Protein AF-A0A0D7KJG2-F1 (afdb_monomer_lite)

Secondary structure (DSSP, 8-state):
------------------------GGGTSSS--SPPPHHHHHHHHHTT-----HHHHHHHHHHHHHHHHHHHHHHHHHHHHHHHHHIIIIITTPPP-TTTHHHHHHHHHHHHHHHHHHHHHHHHHHHHHHHHHHH-S---SGGGS--GGGT-HHHHHHHHTSTHHHH-

Foldseek 3Di:
DDDDDDDDDDDDDDPDPDPPDPPPCVVVPPPDPDDPDPVRQVVCLLLVNFDDDPVVLVVQLVVLLVVLCVVCVVVLVVLVVVLVCCCVPPNVPDDDDPVCPVVVVVVSVVSVCVSCVSSVVSNVVSSVVRCCVRSNDHDHCNVVPDDPVVVPVVVVVCVCPPCVVVVD

pLDDT: mean 80.28, std 15.8, range [38.97, 97.5]

Sequence (168 aa):
MKQLHDVHRDESNRHTYVLRYPLDLQLFSQEKTEKATPKKRQETRKKGQVAKSMDLSGAFILLAGFSCLFMLGGFMKDRIVELFQDVLQNRLTMDVTANNVLDYFSSIFLKLMVILAPLFISAIVIALVVNYMQVGFLFTGEPLKMKLEKIDPVKGFKNIFSMRSVVE

Structure (mmCIF, N/CA/C/O backbone):
data_AF-A0A0D7KJG2-F1
#
_entry.id   AF-A0A0D7KJG2-F1
#
loop_
_atom_site.group_PDB
_atom_site.id
_atom_site.type_symbol
_atom_site.label_atom_id
_atom_site.label_alt_id
_atom_site.label_comp_id
_atom_site.label_asym_id
_atom_site.label_entity_id
_atom_site.label_seq_id
_atom_site.pdbx_PDB_ins_code
_atom_site.Cartn_x
_atom_site.Cartn_y
_atom_site.Cartn_z
_atom_site.occupancy
_atom_site.B_iso_or_equiv
_atom_site.auth_seq_id
_atom_site.auth_comp_id
_atom_site.auth_asym_id
_atom_site.auth_atom_id
_atom_site.pdbx_PDB_model_num
ATOM 1 N N . MET A 1 1 ? 24.133 -38.441 95.932 1.00 40.06 1 MET A N 1
ATOM 2 C CA . MET A 1 1 ? 25.455 -37.871 96.272 1.00 40.06 1 MET A CA 1
ATOM 3 C C . MET A 1 1 ? 25.959 -37.143 95.025 1.00 40.06 1 MET A C 1
ATOM 5 O O . MET A 1 1 ? 26.096 -37.826 94.021 1.00 40.06 1 MET A O 1
ATOM 9 N N . LYS A 1 2 ? 26.170 -35.810 95.111 1.00 38.97 2 LYS A N 1
ATOM 10 C CA . LYS A 1 2 ? 26.647 -34.843 94.074 1.00 38.97 2 LYS A CA 1
ATOM 11 C C . LYS A 1 2 ? 25.652 -34.548 92.919 1.00 38.97 2 LYS A C 1
ATOM 13 O O . LYS A 1 2 ? 25.303 -35.480 92.217 1.00 38.97 2 LYS A O 1
ATOM 18 N N . GLN A 1 3 ? 25.064 -33.357 92.662 1.00 43.00 3 GLN A N 1
ATOM 19 C CA . GLN A 1 3 ? 25.450 -31.924 92.817 1.00 43.00 3 GLN A CA 1
ATOM 20 C C . GLN A 1 3 ? 26.858 -31.648 92.240 1.00 43.00 3 GLN A C 1
ATOM 22 O O . GLN A 1 3 ? 27.787 -32.311 92.679 1.00 43.00 3 GLN A O 1
ATOM 27 N N . LEU A 1 4 ? 27.161 -30.751 91.288 1.00 48.81 4 LEU A N 1
ATOM 28 C CA . LEU A 1 4 ? 26.644 -29.436 90.854 1.00 48.81 4 LEU A CA 1
ATOM 29 C C . LEU A 1 4 ? 27.454 -28.988 89.602 1.00 48.81 4 LEU A C 1
ATOM 31 O O . LEU A 1 4 ? 28.650 -29.276 89.567 1.00 48.81 4 LEU A O 1
ATOM 35 N N . HIS A 1 5 ? 26.836 -28.258 88.662 1.00 44.22 5 HIS A N 1
ATOM 36 C CA . HIS A 1 5 ? 27.336 -27.061 87.924 1.00 44.22 5 HIS A CA 1
ATOM 37 C C . HIS A 1 5 ? 26.389 -26.815 86.731 1.00 44.22 5 HIS A C 1
ATOM 39 O O . HIS A 1 5 ? 26.286 -27.658 85.848 1.00 44.22 5 HIS A O 1
ATOM 45 N N . ASP A 1 6 ? 25.473 -25.851 86.830 1.00 51.25 6 ASP A N 1
ATOM 46 C CA . ASP A 1 6 ? 25.594 -24.424 86.432 1.00 51.25 6 ASP A CA 1
ATOM 47 C C . ASP A 1 6 ? 25.001 -24.208 85.024 1.00 51.25 6 ASP A C 1
ATOM 49 O O . ASP A 1 6 ? 25.451 -24.822 84.067 1.00 51.25 6 ASP A O 1
ATOM 53 N N . VAL A 1 7 ? 23.838 -23.569 84.837 1.00 49.78 7 VAL A N 1
ATOM 54 C CA . VAL A 1 7 ? 23.411 -22.169 85.084 1.00 49.78 7 VAL A CA 1
ATOM 55 C C . VAL A 1 7 ? 23.415 -21.353 83.775 1.00 49.78 7 VAL A C 1
ATOM 57 O O . VAL A 1 7 ? 24.440 -21.161 83.137 1.00 49.78 7 VAL A O 1
ATOM 60 N N . HIS A 1 8 ? 22.216 -20.837 83.462 1.00 47.56 8 HIS A N 1
ATOM 61 C CA . HIS A 1 8 ? 21.866 -19.658 82.646 1.00 47.56 8 HIS A CA 1
ATOM 62 C C . HIS A 1 8 ? 21.936 -19.687 81.111 1.00 47.56 8 HIS A C 1
ATOM 64 O O . HIS A 1 8 ? 23.000 -19.573 80.514 1.00 47.56 8 HIS A O 1
ATOM 70 N N . ARG A 1 9 ? 20.741 -19.615 80.496 1.00 46.00 9 ARG A N 1
ATOM 71 C CA . ARG A 1 9 ? 20.208 -18.505 79.657 1.00 46.00 9 ARG A CA 1
ATOM 72 C C . ARG A 1 9 ? 19.125 -19.054 78.721 1.00 46.00 9 ARG A C 1
ATOM 74 O O . ARG A 1 9 ? 19.269 -20.159 78.226 1.00 46.00 9 ARG A O 1
ATOM 81 N N . ASP A 1 10 ? 18.079 -18.355 78.321 1.00 46.66 10 ASP A N 1
ATOM 82 C CA . ASP A 1 10 ? 17.409 -17.129 78.745 1.00 46.66 10 ASP A CA 1
ATOM 83 C C . ASP A 1 10 ? 16.119 -17.082 77.904 1.00 46.66 10 ASP A C 1
ATOM 85 O O . ASP A 1 10 ? 16.078 -17.617 76.793 1.00 46.66 10 ASP A O 1
ATOM 89 N N . GLU A 1 11 ? 15.089 -16.475 78.469 1.00 53.25 11 GLU A N 1
ATOM 90 C CA . GLU A 1 11 ? 13.921 -15.859 77.834 1.00 53.25 11 GLU A CA 1
ATOM 91 C C . GLU A 1 11 ? 13.668 -16.083 76.327 1.00 53.25 11 GLU A C 1
ATOM 93 O O . GLU A 1 11 ? 14.284 -15.478 75.451 1.00 53.25 11 GLU A O 1
ATOM 98 N N . SER A 1 12 ? 12.595 -16.812 76.008 1.00 48.25 12 SER A N 1
ATOM 99 C CA . SER A 1 12 ? 11.899 -16.634 74.728 1.00 48.25 12 SER A CA 1
ATOM 100 C C . SER A 1 12 ? 10.390 -16.638 74.939 1.00 48.25 12 SER A C 1
ATOM 102 O O . SER A 1 12 ? 9.655 -17.533 74.529 1.00 48.25 12 SER A O 1
ATOM 104 N N . ASN A 1 13 ? 9.935 -15.601 75.643 1.00 55.31 13 ASN A N 1
ATOM 105 C CA . ASN A 1 13 ? 8.546 -15.177 75.674 1.00 55.31 13 ASN A CA 1
ATOM 106 C C . ASN A 1 13 ? 8.373 -14.038 74.661 1.00 55.31 13 ASN A C 1
ATOM 108 O O . ASN A 1 13 ? 8.693 -12.893 74.970 1.00 55.31 13 ASN A O 1
ATOM 112 N N . ARG A 1 14 ? 7.876 -14.327 73.454 1.00 48.09 14 ARG A N 1
ATOM 113 C CA . ARG A 1 14 ? 7.289 -13.303 72.570 1.00 48.09 14 ARG A CA 1
ATOM 114 C C . ARG A 1 14 ? 6.115 -13.874 71.781 1.00 48.09 14 ARG A C 1
ATOM 116 O O . ARG A 1 14 ? 6.230 -14.237 70.611 1.00 48.09 14 ARG A O 1
ATOM 123 N N . HIS A 1 15 ? 4.952 -13.894 72.427 1.00 50.94 15 HIS A N 1
ATOM 124 C CA . HIS A 1 15 ? 3.670 -13.956 71.734 1.00 50.94 15 HIS A CA 1
ATOM 125 C C . HIS A 1 15 ? 3.524 -12.715 70.844 1.00 50.94 15 HIS A C 1
ATOM 127 O O . HIS A 1 15 ? 3.269 -11.612 71.321 1.00 50.94 15 HIS A O 1
ATOM 133 N N . THR A 1 16 ? 3.729 -12.894 69.540 1.00 53.03 16 THR A N 1
ATOM 134 C CA . THR A 1 16 ? 3.567 -11.833 68.543 1.00 53.03 16 THR A CA 1
ATOM 135 C C . THR A 1 16 ? 2.169 -11.971 67.949 1.00 53.03 16 THR A C 1
ATOM 137 O O . THR A 1 16 ? 1.899 -12.907 67.198 1.00 53.03 16 THR A O 1
ATOM 140 N N . TYR A 1 17 ? 1.255 -11.073 68.313 1.00 56.38 17 TYR A N 1
ATOM 141 C CA . TYR A 1 17 ? -0.080 -11.015 67.722 1.00 56.38 17 TYR A CA 1
ATOM 142 C C . TYR A 1 17 ? 0.028 -10.482 66.290 1.00 56.38 17 TYR A C 1
ATOM 144 O O . TYR A 1 17 ? 0.135 -9.279 66.062 1.00 56.38 17 TYR A O 1
ATOM 152 N N . VAL A 1 18 ? 0.033 -11.382 65.308 1.00 60.09 18 VAL A N 1
ATOM 153 C CA . VAL A 1 18 ? 0.001 -11.022 63.885 1.00 60.09 18 VAL A CA 1
ATOM 154 C C . VAL A 1 18 ? -1.434 -10.620 63.533 1.00 60.09 18 VAL A C 1
ATOM 156 O O . VAL A 1 18 ? -2.296 -11.470 63.307 1.00 60.09 18 VAL A O 1
ATOM 159 N N . LEU A 1 19 ? -1.720 -9.317 63.538 1.00 61.62 19 LEU A N 1
ATOM 160 C CA . LEU A 1 19 ? -2.987 -8.760 63.057 1.00 61.62 19 LEU A CA 1
ATOM 161 C C . LEU A 1 19 ? -3.093 -9.004 61.543 1.00 61.62 19 LEU A C 1
ATOM 163 O O . LEU A 1 19 ? -2.511 -8.300 60.724 1.00 61.62 19 LEU A O 1
ATOM 167 N N . ARG A 1 20 ? -3.811 -10.071 61.187 1.00 60.22 20 ARG A N 1
ATOM 168 C CA . ARG A 1 20 ? -3.916 -10.647 59.842 1.00 60.22 20 ARG A CA 1
ATOM 169 C C . ARG A 1 20 ? -5.079 -10.036 59.053 1.00 60.22 20 ARG A C 1
ATOM 171 O O . ARG A 1 20 ? -5.936 -10.763 58.562 1.00 60.22 20 ARG A O 1
ATOM 178 N N . TYR A 1 21 ? -5.133 -8.710 58.949 1.00 66.81 21 TYR A N 1
ATOM 179 C CA . TYR A 1 21 ? -6.037 -8.070 57.992 1.00 66.81 21 TYR A CA 1
ATOM 180 C C . TYR A 1 21 ? -5.308 -7.942 56.650 1.00 66.81 21 TYR A C 1
ATOM 182 O O . TYR A 1 21 ? -4.278 -7.267 56.604 1.00 66.81 21 TYR A O 1
ATOM 190 N N . PRO A 1 22 ? -5.780 -8.586 55.565 1.00 67.00 22 PRO A N 1
ATOM 191 C CA . PRO A 1 22 ? -5.231 -8.363 54.235 1.00 67.00 22 PRO A CA 1
ATOM 192 C C . PRO A 1 22 ? -5.625 -6.950 53.799 1.00 67.00 22 PRO A C 1
ATOM 194 O O . PRO A 1 22 ? -6.692 -6.732 53.229 1.00 67.00 22 PRO A O 1
ATOM 197 N N . LEU A 1 23 ? -4.804 -5.964 54.156 1.00 66.56 23 LEU A N 1
ATOM 198 C CA . LEU A 1 23 ? -5.001 -4.592 53.720 1.00 66.56 23 LEU A CA 1
ATOM 199 C C . LEU A 1 23 ? -4.601 -4.520 52.243 1.00 66.56 23 LEU A C 1
ATOM 201 O O . LEU A 1 23 ? -3.415 -4.528 51.913 1.00 66.56 23 LEU A O 1
ATOM 205 N N . ASP A 1 24 ? -5.594 -4.510 51.356 1.00 68.00 24 ASP A N 1
ATOM 206 C CA . ASP A 1 24 ? -5.362 -4.414 49.918 1.00 68.00 24 ASP A CA 1
ATOM 207 C C . ASP A 1 24 ? -4.922 -2.987 49.561 1.00 68.00 24 ASP A C 1
ATOM 209 O O . ASP A 1 24 ? -5.728 -2.065 49.403 1.00 68.00 24 ASP A O 1
ATOM 213 N N . LEU A 1 25 ? -3.60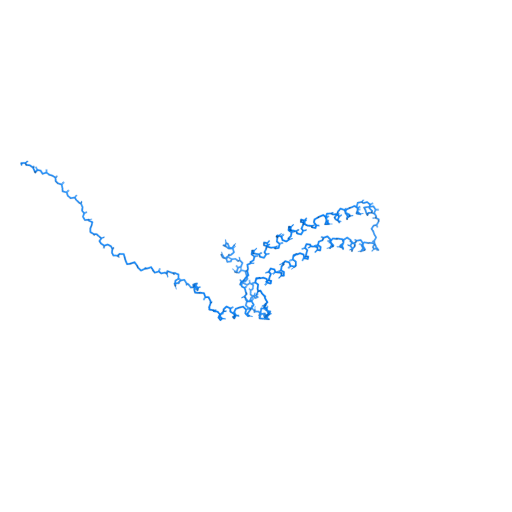3 -2.793 49.486 1.00 71.56 25 LEU A N 1
ATOM 214 C CA . LEU A 1 25 ? -2.950 -1.519 49.170 1.00 71.56 25 LEU A CA 1
ATOM 215 C C . LEU A 1 25 ? -3.377 -0.955 47.802 1.00 71.56 25 LEU A C 1
ATOM 217 O O . LEU A 1 25 ? -3.188 0.236 47.549 1.00 71.56 25 LEU A O 1
ATOM 221 N N . GLN A 1 26 ? -4.002 -1.768 46.940 1.00 66.00 26 GLN A N 1
ATOM 222 C CA . GLN A 1 26 ? -4.544 -1.327 45.655 1.00 66.00 26 GLN A CA 1
ATOM 223 C C . GLN A 1 26 ? -5.750 -0.391 45.804 1.00 66.00 26 GLN A C 1
ATOM 225 O O . GLN A 1 26 ? -5.974 0.433 44.922 1.00 66.00 26 GLN A O 1
ATOM 230 N N . LEU A 1 27 ? -6.480 -0.435 46.926 1.00 62.16 27 LEU A N 1
ATOM 231 C CA . LEU A 1 27 ? -7.581 0.501 47.205 1.00 62.16 27 LEU A CA 1
ATOM 232 C C . LEU A 1 27 ? -7.099 1.945 47.431 1.00 62.16 27 LEU A C 1
ATOM 234 O O . LEU A 1 27 ? -7.877 2.885 47.270 1.00 62.16 27 LEU A O 1
ATOM 238 N N . PHE A 1 28 ? -5.824 2.122 47.795 1.00 68.44 28 PHE A N 1
ATOM 239 C CA . PHE A 1 28 ? -5.185 3.429 47.989 1.00 68.44 28 PHE A CA 1
ATOM 240 C C . PHE A 1 28 ? -4.360 3.883 46.776 1.00 68.44 28 PHE A C 1
ATOM 242 O O . PHE A 1 28 ? -3.947 5.043 46.717 1.00 68.44 28 PHE A O 1
ATOM 249 N N . SER A 1 29 ? -4.144 3.005 45.791 1.00 60.00 29 SER A N 1
ATOM 250 C CA . SER A 1 29 ? -3.661 3.419 44.475 1.00 60.00 29 SER A CA 1
ATOM 251 C C . SER A 1 29 ? -4.751 4.261 43.809 1.00 60.00 29 SER A C 1
ATOM 253 O O . SER A 1 29 ? -5.904 3.848 43.727 1.00 60.00 29 SER A O 1
ATOM 255 N N . GLN A 1 30 ? -4.415 5.454 43.309 1.00 59.50 30 GLN A N 1
ATOM 256 C CA . GLN A 1 30 ? -5.351 6.301 42.547 1.00 59.50 30 GLN A CA 1
ATOM 257 C C . GLN A 1 30 ? -5.799 5.664 41.213 1.00 59.50 30 GLN A C 1
ATOM 259 O O . GLN A 1 30 ? -6.598 6.251 40.473 1.00 59.50 30 GLN A O 1
ATOM 264 N N . GLU A 1 31 ? -5.304 4.470 40.889 1.00 58.97 31 GLU A N 1
ATOM 265 C CA . GLU A 1 31 ? -5.786 3.666 39.778 1.00 58.97 31 GLU A CA 1
ATOM 266 C C . GLU A 1 31 ? -7.157 3.069 40.104 1.00 58.97 31 GLU A C 1
ATOM 268 O O . GLU A 1 31 ? -7.358 2.363 41.085 1.00 58.97 31 GLU A O 1
ATOM 273 N N . LYS A 1 32 ? -8.144 3.369 39.256 1.00 58.50 32 LYS A N 1
ATOM 274 C CA . LYS A 1 32 ? -9.505 2.848 39.406 1.00 58.50 32 LYS A CA 1
ATOM 275 C C . LYS A 1 32 ? -9.488 1.339 39.154 1.00 58.50 32 LYS A C 1
ATOM 277 O O . LYS A 1 32 ? -9.502 0.920 38.000 1.00 58.50 32 LYS A O 1
ATOM 282 N N . THR A 1 33 ? -9.485 0.555 40.227 1.00 65.00 33 THR A N 1
ATOM 283 C CA . THR A 1 33 ? -9.516 -0.918 40.212 1.00 65.00 33 THR A CA 1
ATOM 284 C C . THR A 1 33 ? -10.865 -1.483 39.755 1.00 65.00 33 THR A C 1
ATOM 286 O O . THR A 1 33 ? -10.952 -2.614 39.279 1.00 65.00 33 THR A O 1
ATOM 289 N N . GLU A 1 34 ? -11.923 -0.675 39.830 1.00 69.50 34 GLU A N 1
ATOM 290 C CA . GLU A 1 34 ? -13.276 -1.074 39.456 1.00 69.50 34 GLU A CA 1
ATOM 291 C C . GLU A 1 34 ? -13.540 -1.021 37.949 1.00 69.50 34 GLU A C 1
ATOM 293 O O . GLU A 1 34 ? -13.207 -0.061 37.237 1.00 69.50 34 GLU A O 1
ATOM 298 N N . LYS A 1 35 ? -14.242 -2.045 37.453 1.00 68.50 35 LYS A N 1
ATOM 299 C CA . LYS A 1 35 ? -14.660 -2.106 36.049 1.00 68.50 35 LYS A CA 1
ATOM 300 C C . LYS A 1 35 ? -15.589 -0.928 35.758 1.00 68.50 35 LYS A C 1
ATOM 302 O O . LYS A 1 35 ? -16.598 -0.730 36.425 1.00 68.50 35 LYS A O 1
ATOM 307 N N . ALA A 1 36 ? -15.295 -0.173 34.696 1.00 75.69 36 ALA A N 1
ATOM 308 C CA . ALA A 1 36 ? -16.172 0.912 34.259 1.00 75.69 36 ALA A CA 1
ATOM 309 C C . ALA A 1 36 ? -17.619 0.413 34.105 1.00 75.69 36 ALA A C 1
ATOM 311 O O . ALA A 1 36 ? -17.851 -0.583 33.413 1.00 75.69 36 ALA A O 1
ATOM 312 N N . THR A 1 37 ? -18.573 1.119 34.719 1.00 84.88 37 THR A N 1
ATOM 313 C CA . THR A 1 37 ? -20.001 0.794 34.642 1.00 84.88 37 THR A CA 1
ATOM 314 C C . THR A 1 37 ? -20.487 0.756 33.187 1.00 84.88 37 THR A C 1
ATOM 316 O O . THR A 1 37 ? -19.965 1.497 32.344 1.00 84.88 37 THR A O 1
ATOM 319 N N . PRO A 1 38 ? -21.509 -0.060 32.862 1.00 83.56 38 PRO A N 1
ATOM 320 C CA . PRO A 1 38 ? -22.000 -0.224 31.490 1.00 83.56 38 PRO A CA 1
ATOM 321 C C . PRO A 1 38 ? -22.333 1.106 30.800 1.00 83.56 38 PRO A C 1
ATOM 323 O O . PRO A 1 38 ? -21.926 1.332 29.660 1.00 83.56 38 PRO A O 1
ATOM 326 N N . LYS A 1 39 ? -22.978 2.031 31.526 1.00 84.31 39 LYS A N 1
ATOM 327 C CA . LYS A 1 39 ? -23.306 3.383 31.047 1.00 84.31 39 LYS A CA 1
ATOM 328 C C . LYS A 1 39 ? -22.055 4.171 30.642 1.00 84.31 39 LYS A C 1
ATOM 330 O O . LYS A 1 39 ? -22.001 4.730 29.551 1.00 84.31 39 LYS A O 1
ATOM 335 N N . LYS A 1 40 ? -21.010 4.138 31.474 1.00 82.88 40 LYS A N 1
ATOM 336 C CA . LYS A 1 40 ? -19.748 4.842 31.218 1.00 82.88 40 LYS A CA 1
ATOM 337 C C . LYS A 1 40 ? -19.004 4.273 30.006 1.00 82.88 40 LYS A C 1
ATOM 339 O O . LYS A 1 40 ? -18.495 5.042 29.199 1.00 82.88 40 LYS A O 1
ATOM 344 N N . ARG A 1 41 ? -18.992 2.945 29.824 1.00 83.00 41 ARG A N 1
ATOM 345 C CA . ARG A 1 41 ? -18.403 2.300 28.630 1.00 83.00 41 ARG A CA 1
ATOM 346 C C . ARG A 1 41 ? -19.120 2.712 27.345 1.00 83.00 41 ARG A C 1
ATOM 348 O O . ARG A 1 41 ? -18.466 3.008 26.348 1.00 83.00 41 ARG A O 1
ATOM 355 N N . GLN A 1 42 ? -20.452 2.756 27.371 1.00 82.44 42 GLN A N 1
ATOM 356 C CA . GLN A 1 42 ? -21.245 3.179 26.216 1.00 82.44 42 GLN A CA 1
ATOM 357 C C . GLN A 1 42 ? -21.033 4.659 25.880 1.00 82.44 42 GLN A C 1
ATOM 359 O O . GLN A 1 42 ? -20.903 4.990 24.707 1.00 82.44 42 GLN A O 1
ATOM 364 N N . GLU A 1 43 ? -20.949 5.545 26.875 1.00 83.50 43 GLU A N 1
ATOM 365 C CA . GLU A 1 43 ? -20.646 6.968 26.657 1.00 83.50 43 GLU A CA 1
ATOM 366 C C . GLU A 1 43 ? -19.246 7.179 26.065 1.00 83.50 43 GLU A C 1
ATOM 368 O O . GLU A 1 43 ? -19.089 7.942 25.113 1.00 83.50 43 GLU A O 1
ATOM 373 N N . THR A 1 44 ? -18.231 6.474 26.572 1.00 83.38 44 THR A N 1
ATOM 374 C CA . THR A 1 44 ? -16.865 6.517 26.024 1.00 83.38 44 THR A CA 1
ATOM 375 C C . THR A 1 44 ? -16.818 5.987 24.586 1.00 83.38 44 THR A C 1
ATOM 377 O O . THR A 1 44 ? -16.197 6.607 23.721 1.00 83.38 44 THR A O 1
ATOM 380 N N . ARG A 1 45 ? -17.563 4.911 24.292 1.00 82.81 45 ARG A N 1
ATOM 381 C CA . ARG A 1 45 ? -17.731 4.403 22.924 1.00 82.81 45 ARG A CA 1
ATOM 382 C C . ARG A 1 45 ? -18.436 5.423 22.025 1.00 82.81 45 ARG A C 1
ATOM 384 O O . ARG A 1 45 ? -17.937 5.687 20.942 1.00 82.81 45 ARG A O 1
ATOM 391 N N . LYS A 1 46 ? -19.526 6.066 22.465 1.00 82.44 46 LYS A N 1
ATOM 392 C CA . LYS A 1 46 ? -20.203 7.145 21.706 1.00 82.44 46 LYS A CA 1
ATOM 393 C C . LYS A 1 46 ? -19.267 8.321 21.392 1.00 82.44 46 LYS A C 1
ATOM 395 O O . LYS A 1 46 ? -19.350 8.880 20.303 1.00 82.44 46 LYS A O 1
ATOM 400 N N . LYS A 1 47 ? -18.309 8.595 22.283 1.00 82.06 47 LYS A N 1
ATOM 401 C CA . LYS A 1 47 ? -17.217 9.570 22.101 1.00 82.06 47 LYS A CA 1
ATOM 402 C C . LYS A 1 47 ? -16.113 9.145 21.134 1.00 82.06 47 LYS A C 1
ATOM 404 O O . LYS A 1 47 ? -15.146 9.887 20.962 1.00 82.06 47 LYS A O 1
ATOM 409 N N . GLY A 1 48 ? -16.222 7.972 20.510 1.00 80.44 48 GLY A N 1
ATOM 410 C CA . GLY A 1 48 ? -15.234 7.448 19.563 1.00 80.44 48 GLY A CA 1
ATOM 411 C C . GLY A 1 48 ? -13.995 6.851 20.224 1.00 80.44 48 GLY A C 1
ATOM 412 O O . GLY A 1 48 ? -13.035 6.511 19.540 1.00 80.44 48 GLY A O 1
ATOM 413 N N . GLN A 1 49 ? -13.992 6.722 21.551 1.00 79.06 49 GLN A N 1
ATOM 414 C CA . GLN A 1 49 ? -12.897 6.114 22.294 1.00 79.06 49 GLN A CA 1
ATOM 415 C C . GLN A 1 49 ? -13.202 4.628 22.483 1.00 79.06 49 GLN A C 1
ATOM 417 O O . GLN A 1 49 ? -13.867 4.227 23.437 1.00 79.06 49 GLN A O 1
ATOM 422 N N . VAL A 1 50 ? -12.742 3.811 21.538 1.00 81.06 50 VAL A N 1
ATOM 423 C CA . VAL A 1 50 ? -12.859 2.351 21.606 1.00 81.06 50 VAL A CA 1
ATOM 424 C C . VAL A 1 50 ? -11.483 1.754 21.848 1.00 81.06 50 VAL A C 1
ATOM 426 O O . VAL A 1 50 ? -10.506 2.174 21.231 1.00 81.06 50 VAL A O 1
ATOM 429 N N . ALA A 1 51 ? -11.409 0.798 22.774 1.00 77.75 51 ALA A N 1
ATOM 430 C CA . ALA A 1 51 ? -10.191 0.041 23.006 1.00 77.75 51 ALA A CA 1
ATOM 431 C C . ALA A 1 51 ? -9.876 -0.772 21.746 1.00 77.75 51 ALA A C 1
ATOM 433 O O . ALA A 1 51 ? -10.685 -1.594 21.321 1.00 77.75 51 ALA A O 1
ATOM 434 N N . LYS A 1 52 ? -8.717 -0.508 21.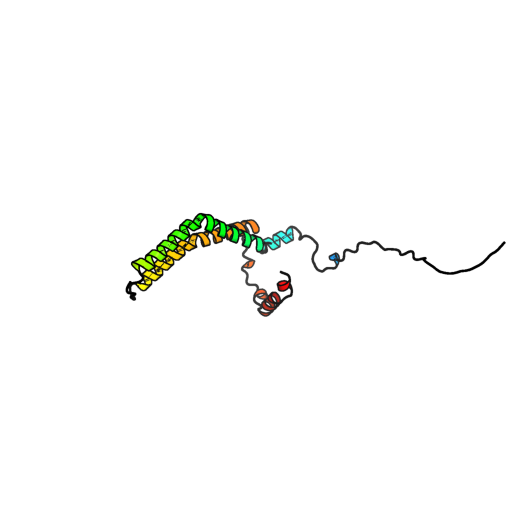148 1.00 79.75 52 LYS A N 1
ATOM 435 C CA . LYS A 1 52 ? -8.197 -1.226 19.986 1.00 79.75 52 LYS A CA 1
ATOM 436 C C . LYS A 1 52 ? -6.783 -1.700 20.302 1.00 79.75 52 LYS A C 1
ATOM 438 O O . LYS A 1 52 ? -6.039 -0.974 20.960 1.00 79.75 52 LYS A O 1
ATOM 443 N N . SER A 1 53 ? -6.422 -2.893 19.848 1.00 83.12 53 SER A N 1
ATOM 444 C CA . SER A 1 53 ? -5.056 -3.404 19.970 1.00 83.12 53 SER A CA 1
ATOM 445 C C . SER A 1 53 ? -4.254 -2.960 18.750 1.00 83.12 53 SER A C 1
ATOM 447 O O . SER A 1 53 ? -4.620 -3.235 17.599 1.00 83.12 53 SER A O 1
ATOM 449 N N . MET A 1 54 ? -3.163 -2.237 18.999 1.00 78.19 54 MET A N 1
ATOM 450 C CA . MET A 1 54 ? -2.242 -1.838 17.936 1.00 78.19 54 MET A CA 1
ATOM 451 C C . MET A 1 54 ? -1.489 -3.054 17.386 1.00 78.19 54 MET A C 1
ATOM 453 O O . MET A 1 54 ? -1.415 -3.205 16.166 1.00 78.19 54 MET A O 1
ATOM 457 N N . ASP A 1 55 ? -1.076 -3.973 18.258 1.00 87.19 55 ASP A N 1
ATOM 458 C CA . ASP A 1 55 ? -0.328 -5.178 17.878 1.00 87.19 55 ASP A CA 1
ATOM 459 C C . ASP A 1 55 ? -1.153 -6.129 17.014 1.00 87.19 55 ASP A C 1
ATOM 461 O O . ASP A 1 55 ? -0.669 -6.631 16.000 1.00 87.19 55 ASP A O 1
ATOM 465 N N . LEU A 1 56 ? -2.435 -6.319 17.352 1.00 88.56 56 LEU A N 1
ATOM 466 C CA . LEU A 1 56 ? -3.330 -7.170 16.568 1.00 88.56 56 LEU A CA 1
ATOM 467 C C . LEU A 1 56 ? -3.487 -6.639 15.139 1.00 88.56 56 LEU A C 1
ATOM 469 O O . LEU A 1 56 ? -3.457 -7.400 14.174 1.00 88.56 56 LEU A O 1
ATOM 473 N N . SER A 1 57 ? -3.619 -5.318 15.005 1.00 88.31 57 SER A N 1
ATOM 474 C CA . SER A 1 57 ? -3.741 -4.661 13.702 1.00 88.31 57 SER A CA 1
ATOM 475 C C . SER A 1 57 ? -2.482 -4.861 12.858 1.00 88.31 57 SER A C 1
ATOM 477 O O . SER A 1 57 ? -2.583 -5.236 11.690 1.00 88.31 57 SER A O 1
ATOM 479 N N . GLY A 1 58 ? -1.304 -4.666 13.460 1.00 90.25 58 GLY A N 1
ATOM 480 C CA . GLY A 1 58 ? -0.019 -4.885 12.796 1.00 90.25 58 GLY A CA 1
ATOM 481 C C . GLY A 1 58 ? 0.182 -6.337 12.358 1.00 90.25 58 GLY A C 1
ATOM 482 O O . GLY A 1 58 ? 0.561 -6.583 11.213 1.00 90.25 58 GLY A O 1
ATOM 483 N N . ALA A 1 59 ? -0.147 -7.299 13.224 1.00 94.38 59 ALA A N 1
ATOM 484 C CA . ALA A 1 59 ? 0.002 -8.725 12.939 1.00 94.38 59 ALA A CA 1
ATOM 485 C C . ALA A 1 59 ? -0.837 -9.178 11.731 1.00 94.38 59 ALA A C 1
ATOM 487 O O . ALA A 1 59 ? -0.327 -9.874 10.853 1.00 94.38 59 ALA A O 1
ATOM 488 N N . PHE A 1 60 ? -2.101 -8.749 11.642 1.00 95.00 60 PHE A N 1
ATOM 489 C CA . PHE A 1 60 ? -2.958 -9.098 10.505 1.00 95.00 60 PHE A CA 1
ATOM 490 C C . PHE A 1 60 ? -2.499 -8.457 9.195 1.00 95.00 60 PHE A C 1
ATOM 492 O O . PHE A 1 60 ? -2.538 -9.117 8.158 1.00 95.00 60 PHE A O 1
ATOM 499 N N . ILE A 1 61 ? -2.041 -7.203 9.229 1.00 94.12 61 ILE A N 1
ATOM 500 C CA . ILE A 1 61 ? -1.492 -6.537 8.039 1.00 94.12 61 ILE A CA 1
ATOM 501 C C . ILE A 1 61 ? -0.243 -7.276 7.550 1.00 94.12 61 ILE A C 1
ATOM 503 O O . ILE A 1 61 ? -0.108 -7.529 6.353 1.00 94.12 61 ILE A O 1
ATOM 507 N N . LEU A 1 62 ? 0.644 -7.672 8.466 1.00 95.38 62 LEU A N 1
ATOM 508 C CA . LEU A 1 62 ? 1.848 -8.424 8.125 1.00 95.38 62 LEU A CA 1
ATOM 509 C C . LEU A 1 62 ? 1.504 -9.792 7.519 1.00 95.38 62 LEU A C 1
ATOM 511 O O . LEU A 1 62 ? 2.022 -10.149 6.460 1.00 95.38 62 LEU A O 1
ATOM 515 N N . LEU A 1 63 ? 0.588 -10.532 8.151 1.00 96.56 63 LEU A N 1
ATOM 516 C CA . LEU A 1 63 ? 0.114 -11.824 7.654 1.00 96.56 63 LEU A CA 1
ATOM 517 C C . LEU A 1 63 ? -0.516 -11.700 6.261 1.00 96.56 63 LEU A C 1
ATOM 519 O O . LEU A 1 63 ? -0.264 -12.529 5.385 1.00 96.56 63 LEU A O 1
ATOM 523 N N . ALA A 1 64 ? -1.307 -10.652 6.038 1.00 95.69 64 ALA A N 1
ATOM 524 C CA . ALA A 1 64 ? -1.904 -10.361 4.743 1.00 95.69 64 ALA A CA 1
ATOM 525 C C . ALA A 1 64 ? -0.861 -10.009 3.679 1.00 95.69 64 ALA A C 1
ATOM 527 O O . ALA A 1 64 ? -0.988 -10.451 2.538 1.00 95.69 64 ALA A O 1
ATOM 528 N N . GLY A 1 65 ? 0.182 -9.261 4.046 1.00 96.25 65 GLY A N 1
ATOM 529 C CA . GLY A 1 65 ? 1.314 -8.969 3.171 1.00 96.25 65 GLY A CA 1
ATOM 530 C C . GLY A 1 65 ? 2.028 -10.244 2.724 1.00 96.25 65 GLY A C 1
ATOM 531 O O . GLY A 1 65 ? 2.190 -10.467 1.525 1.00 96.25 65 GLY A O 1
ATOM 532 N N . PHE A 1 66 ? 2.370 -11.128 3.667 1.00 97.44 66 PHE A N 1
ATOM 533 C CA . PHE A 1 66 ? 2.975 -12.425 3.345 1.00 97.44 66 PHE A CA 1
ATOM 534 C C . PHE A 1 66 ? 2.059 -13.306 2.495 1.00 97.44 66 PHE A C 1
ATOM 536 O O . PHE A 1 66 ? 2.512 -13.882 1.510 1.00 97.44 66 PHE A O 1
ATOM 543 N N . SER A 1 67 ? 0.771 -13.376 2.829 1.00 97.19 67 SER A N 1
ATOM 544 C CA . SER A 1 67 ? -0.204 -14.169 2.069 1.00 97.19 67 SER A CA 1
ATOM 545 C C . SER A 1 67 ? -0.370 -13.639 0.641 1.00 97.19 67 SER A C 1
ATOM 547 O O . SER A 1 67 ? -0.397 -14.416 -0.312 1.00 97.19 67 SER A O 1
ATOM 549 N N . CYS A 1 68 ? -0.410 -12.313 0.478 1.00 97.25 68 CYS A N 1
ATOM 550 C CA . CYS A 1 68 ? -0.467 -11.652 -0.823 1.00 97.25 68 CYS A CA 1
ATOM 551 C C . CYS A 1 68 ? 0.779 -11.961 -1.657 1.00 97.25 68 CYS A C 1
ATOM 553 O O . CYS A 1 68 ? 0.654 -12.330 -2.821 1.00 97.25 68 CYS A O 1
ATOM 555 N N . LEU A 1 69 ? 1.971 -11.858 -1.066 1.00 96.31 69 LEU A N 1
ATOM 556 C CA . LEU A 1 69 ? 3.222 -12.208 -1.740 1.00 96.31 69 LEU A CA 1
ATOM 557 C C . LEU A 1 69 ? 3.283 -13.695 -2.098 1.00 96.31 69 LEU A C 1
ATOM 559 O O . LEU A 1 69 ? 3.769 -14.043 -3.166 1.00 96.31 69 LEU A O 1
ATOM 563 N N . PHE A 1 70 ? 2.771 -14.577 -1.244 1.00 97.25 70 PHE A N 1
ATOM 564 C CA . PHE A 1 70 ? 2.758 -16.010 -1.520 1.00 97.25 70 PHE A CA 1
ATOM 565 C C . PHE A 1 70 ? 1.834 -16.364 -2.694 1.00 97.25 70 PHE A C 1
ATOM 567 O O . PHE A 1 70 ? 2.219 -17.125 -3.577 1.00 97.25 70 PHE A O 1
ATOM 574 N N . MET A 1 71 ? 0.633 -15.779 -2.741 1.00 96.88 71 MET A N 1
ATOM 575 C CA . MET A 1 71 ? -0.357 -16.063 -3.786 1.00 96.88 71 MET A CA 1
ATOM 576 C C . MET A 1 71 ? -0.080 -15.328 -5.103 1.00 96.88 71 MET A C 1
ATOM 578 O O . MET A 1 71 ? -0.248 -15.897 -6.178 1.00 96.88 71 MET A O 1
ATOM 582 N N . LEU A 1 72 ? 0.326 -14.058 -5.029 1.00 96.88 72 LEU A N 1
ATOM 583 C CA . LEU A 1 72 ? 0.478 -13.164 -6.184 1.00 96.88 72 LEU A CA 1
ATOM 584 C C . LEU A 1 72 ? 1.941 -12.847 -6.508 1.00 96.88 72 LEU A C 1
ATOM 586 O O . LEU A 1 72 ? 2.217 -12.097 -7.442 1.00 96.88 72 LEU A O 1
ATOM 590 N N . GLY A 1 73 ? 2.894 -13.438 -5.788 1.00 95.75 73 GLY A N 1
ATOM 591 C CA . GLY A 1 73 ? 4.321 -13.227 -6.021 1.00 95.75 73 GLY A CA 1
ATOM 592 C C . GLY A 1 73 ? 4.766 -13.642 -7.418 1.00 95.75 73 GLY A C 1
ATOM 593 O O . GLY A 1 73 ? 5.598 -12.957 -8.000 1.00 95.75 73 GLY A O 1
ATOM 594 N N . GLY A 1 74 ? 4.176 -14.698 -7.992 1.00 96.75 74 GLY A N 1
ATOM 595 C CA . GLY A 1 74 ? 4.410 -15.083 -9.390 1.00 96.75 74 GLY A CA 1
ATOM 596 C C . GLY A 1 74 ? 4.012 -13.970 -10.362 1.00 96.75 74 GLY A C 1
ATOM 597 O O . GLY A 1 74 ? 4.844 -13.496 -11.126 1.00 96.75 74 GLY A O 1
ATOM 598 N N . PHE A 1 75 ? 2.784 -13.459 -10.233 1.00 96.50 75 PHE A N 1
ATOM 599 C CA . PHE A 1 75 ? 2.300 -12.319 -11.017 1.00 96.50 75 PHE A CA 1
ATOM 600 C C . PHE A 1 75 ? 3.213 -11.089 -10.883 1.00 96.50 75 PHE A C 1
ATOM 602 O O . PHE A 1 75 ? 3.576 -10.474 -11.884 1.00 96.50 75 PHE A O 1
ATOM 609 N N . MET A 1 76 ? 3.614 -10.734 -9.658 1.00 96.62 76 MET A N 1
ATOM 610 C CA . MET A 1 76 ? 4.498 -9.587 -9.421 1.00 96.62 76 MET A CA 1
ATOM 611 C C . MET A 1 76 ? 5.885 -9.814 -10.033 1.00 96.62 76 MET A C 1
ATOM 613 O O . MET A 1 76 ? 6.418 -8.922 -10.690 1.00 96.62 76 MET A O 1
ATOM 617 N N . LYS A 1 77 ? 6.456 -11.010 -9.853 1.00 97.19 77 LYS A N 1
ATOM 618 C CA . LYS A 1 77 ? 7.752 -11.401 -10.415 1.00 97.19 77 LYS A CA 1
ATOM 619 C C . LYS A 1 77 ? 7.743 -11.291 -11.935 1.00 97.19 77 LYS A C 1
ATOM 621 O O . LYS A 1 77 ? 8.653 -10.674 -12.481 1.00 97.19 77 LYS A O 1
ATOM 626 N N . ASP A 1 78 ? 6.743 -11.857 -12.601 1.00 97.50 78 ASP A N 1
ATOM 627 C CA . ASP A 1 78 ? 6.683 -11.879 -14.064 1.00 97.50 78 ASP A CA 1
ATOM 628 C C . ASP A 1 78 ? 6.638 -10.453 -14.624 1.00 97.50 78 ASP A C 1
ATOM 630 O O . ASP A 1 78 ? 7.414 -10.107 -15.511 1.00 97.50 78 ASP A O 1
ATOM 634 N N . ARG A 1 79 ? 5.840 -9.569 -14.014 1.00 96.56 79 ARG A N 1
ATOM 635 C CA . ARG A 1 79 ? 5.777 -8.146 -14.387 1.00 96.56 79 ARG A CA 1
ATOM 636 C C . ARG A 1 79 ? 7.071 -7.383 -14.119 1.00 96.56 79 ARG A C 1
ATOM 638 O O . ARG A 1 79 ? 7.428 -6.503 -14.901 1.00 96.56 79 ARG A O 1
ATOM 645 N N . ILE A 1 80 ? 7.778 -7.701 -13.034 1.00 96.81 80 ILE A N 1
ATOM 646 C CA . ILE A 1 80 ? 9.105 -7.133 -12.772 1.00 96.81 80 ILE A CA 1
ATOM 647 C C . ILE A 1 80 ? 10.076 -7.589 -13.864 1.00 96.81 80 ILE A C 1
ATOM 649 O O . ILE A 1 80 ? 10.766 -6.757 -14.447 1.00 96.81 80 ILE A O 1
ATOM 653 N N . VAL A 1 81 ? 10.109 -8.881 -14.189 1.00 97.00 81 VAL A N 1
ATOM 654 C CA . VAL A 1 81 ? 10.988 -9.413 -15.241 1.00 97.00 81 VAL A CA 1
ATOM 655 C C . VAL A 1 81 ? 10.669 -8.779 -16.596 1.00 97.00 81 VAL A C 1
ATOM 657 O O . VAL A 1 81 ? 11.591 -8.327 -17.268 1.00 97.00 81 VAL A O 1
ATOM 660 N N . GLU A 1 82 ? 9.392 -8.665 -16.966 1.00 95.50 82 GLU A N 1
ATOM 661 C CA . GLU A 1 82 ? 8.950 -7.986 -18.193 1.00 95.50 82 GLU A CA 1
ATOM 662 C C . GLU A 1 82 ? 9.393 -6.516 -18.234 1.00 95.50 82 GLU A C 1
ATOM 664 O O . GLU A 1 82 ? 9.845 -6.031 -19.272 1.00 95.50 82 GLU A O 1
ATOM 669 N N . LEU A 1 83 ? 9.290 -5.793 -17.111 1.00 95.12 83 LEU A N 1
ATOM 670 C CA . LEU A 1 83 ? 9.757 -4.409 -17.007 1.00 95.12 83 LEU A CA 1
ATOM 671 C C . LEU A 1 83 ? 11.264 -4.321 -17.279 1.00 95.12 83 LEU A C 1
ATOM 673 O O . LEU A 1 83 ? 11.695 -3.482 -18.067 1.00 95.12 83 LEU A O 1
ATOM 677 N N . PHE A 1 84 ? 12.056 -5.191 -16.649 1.00 94.81 84 PHE A N 1
ATOM 678 C CA . PHE A 1 84 ? 13.502 -5.232 -16.860 1.00 94.81 84 PHE A CA 1
ATOM 679 C C . PHE A 1 84 ? 13.854 -5.616 -18.300 1.00 94.81 84 PHE A C 1
ATOM 681 O O . PHE A 1 84 ? 14.705 -4.970 -18.904 1.00 94.81 84 PHE A O 1
ATOM 688 N N . GLN A 1 85 ? 13.186 -6.617 -18.874 1.00 94.81 85 GLN A N 1
ATOM 689 C CA . GLN A 1 85 ? 13.402 -7.021 -20.264 1.00 94.81 85 GLN A CA 1
ATOM 690 C C . GLN A 1 85 ? 13.112 -5.875 -21.237 1.00 94.81 85 GLN A C 1
ATOM 692 O O . GLN A 1 85 ? 13.948 -5.597 -22.092 1.00 94.81 85 GLN A O 1
ATOM 697 N N . ASP A 1 86 ? 11.994 -5.160 -21.069 1.00 91.94 86 ASP A N 1
ATOM 698 C CA . ASP A 1 86 ? 11.652 -4.002 -21.905 1.00 91.94 86 ASP A CA 1
ATOM 699 C C . ASP A 1 86 ? 12.729 -2.912 -21.826 1.00 91.94 86 ASP A C 1
ATOM 701 O O . ASP A 1 86 ? 13.165 -2.379 -22.848 1.00 91.94 86 ASP A O 1
ATOM 705 N N . VAL A 1 87 ? 13.212 -2.614 -20.615 1.00 91.62 87 VAL A N 1
ATOM 706 C CA . VAL A 1 87 ? 14.255 -1.602 -20.419 1.00 91.62 87 VAL A CA 1
ATOM 707 C C . VAL A 1 87 ? 15.570 -2.027 -21.069 1.00 91.62 87 VAL A C 1
ATOM 709 O O . VAL A 1 87 ? 16.133 -1.261 -21.850 1.00 91.62 87 VAL A O 1
ATOM 712 N N . LEU A 1 88 ? 16.052 -3.239 -20.783 1.00 92.75 88 LEU A N 1
ATOM 713 C CA . LEU A 1 88 ? 17.357 -3.698 -21.264 1.00 92.75 88 LEU A CA 1
ATOM 714 C C . LEU A 1 88 ? 17.382 -3.953 -22.775 1.00 92.75 88 LEU A C 1
ATOM 716 O O . LEU A 1 88 ? 18.401 -3.682 -23.405 1.00 92.75 88 LEU A O 1
ATOM 720 N N . GLN A 1 89 ? 16.303 -4.483 -23.352 1.00 92.06 89 GLN A N 1
ATOM 721 C CA . GLN A 1 89 ? 16.282 -4.880 -24.763 1.00 92.06 89 GLN A CA 1
ATOM 722 C C . GLN A 1 89 ? 15.861 -3.741 -25.690 1.00 92.06 89 GLN A C 1
ATOM 724 O O . GLN A 1 89 ? 16.450 -3.579 -26.754 1.00 92.06 89 GLN A O 1
ATOM 729 N N . ASN A 1 90 ? 14.857 -2.953 -25.296 1.00 86.50 90 ASN A N 1
ATOM 730 C CA . ASN A 1 90 ? 14.217 -2.002 -26.208 1.00 86.50 90 ASN A CA 1
ATOM 731 C C . ASN A 1 90 ? 14.570 -0.543 -25.907 1.00 86.50 90 ASN A C 1
ATOM 733 O O . ASN A 1 90 ? 14.465 0.302 -26.793 1.00 86.50 90 ASN A O 1
ATOM 737 N N . ARG A 1 91 ? 14.916 -0.214 -24.654 1.00 85.06 91 ARG A N 1
ATOM 738 C CA . ARG A 1 91 ? 14.977 1.188 -24.196 1.00 85.06 91 ARG A CA 1
ATOM 739 C C . ARG A 1 91 ? 16.382 1.665 -23.859 1.00 85.06 91 ARG A C 1
ATOM 741 O O . ARG A 1 91 ? 16.606 2.868 -23.837 1.00 85.06 91 ARG A O 1
ATOM 748 N N . LEU A 1 92 ? 17.322 0.754 -23.617 1.00 87.75 92 LEU A N 1
ATOM 749 C CA . LEU A 1 92 ? 18.679 1.097 -23.185 1.00 87.75 92 LEU A CA 1
ATOM 750 C C . LEU A 1 92 ? 19.440 1.950 -24.213 1.00 87.75 92 LEU A C 1
ATOM 752 O O . LEU A 1 92 ? 20.210 2.826 -23.834 1.00 87.75 92 LEU A O 1
ATOM 756 N N . THR A 1 93 ? 19.212 1.705 -25.502 1.00 89.25 93 THR A N 1
ATOM 757 C CA . THR A 1 93 ? 19.843 2.422 -26.622 1.00 89.25 93 THR A CA 1
ATOM 758 C C . THR A 1 93 ? 18.917 3.451 -27.270 1.00 89.25 93 THR A C 1
ATOM 760 O O . THR A 1 93 ? 19.231 3.979 -28.333 1.00 89.25 93 THR A O 1
ATOM 763 N N . MET A 1 94 ? 17.759 3.717 -26.664 1.00 87.44 94 MET A N 1
ATOM 764 C CA . MET A 1 94 ? 16.786 4.646 -27.215 1.00 87.44 94 MET A CA 1
ATOM 765 C C . MET A 1 94 ? 17.188 6.104 -26.963 1.00 87.44 94 MET A C 1
ATOM 767 O O . MET A 1 94 ? 17.527 6.471 -25.839 1.00 87.44 94 MET A O 1
ATOM 771 N N . ASP A 1 95 ? 17.027 6.959 -27.976 1.00 89.00 95 ASP A N 1
ATOM 772 C CA . ASP A 1 95 ? 17.166 8.406 -27.814 1.00 89.00 95 ASP A CA 1
ATOM 773 C C . ASP A 1 95 ? 16.062 8.976 -26.913 1.00 89.00 95 ASP A C 1
ATOM 775 O O . ASP A 1 95 ? 14.860 8.893 -27.202 1.00 89.00 95 ASP A O 1
ATOM 779 N N . VAL A 1 96 ? 16.476 9.596 -25.810 1.00 88.88 96 VAL A N 1
ATOM 780 C CA . VAL A 1 96 ? 15.577 10.285 -24.881 1.00 88.88 96 VAL A CA 1
ATOM 781 C C . VAL A 1 96 ? 15.346 11.708 -25.384 1.00 88.88 96 VAL A C 1
ATOM 783 O O . VAL A 1 96 ? 16.274 12.506 -25.487 1.00 88.88 96 VAL A O 1
ATOM 786 N N . THR A 1 97 ? 14.091 12.036 -25.687 1.00 92.50 97 THR A N 1
ATOM 787 C CA . THR A 1 97 ? 13.676 13.352 -26.193 1.00 92.50 97 THR A CA 1
ATOM 788 C C . THR A 1 97 ? 12.573 13.934 -25.314 1.00 92.50 97 THR A C 1
ATOM 790 O O . THR A 1 97 ? 11.858 13.206 -24.625 1.00 92.50 97 THR A O 1
ATOM 793 N N . ALA A 1 98 ? 12.376 15.255 -25.366 1.00 89.38 98 ALA A N 1
ATOM 794 C CA . ALA A 1 98 ? 11.308 15.919 -24.611 1.00 89.38 98 ALA A CA 1
ATOM 795 C C . ALA A 1 98 ? 9.905 15.368 -24.939 1.00 89.38 98 ALA A C 1
ATOM 797 O O . ALA A 1 98 ? 9.026 15.375 -24.082 1.00 89.38 98 ALA A O 1
ATOM 798 N N . ASN A 1 99 ? 9.717 14.840 -26.152 1.00 88.62 99 ASN A N 1
ATOM 799 C CA . ASN A 1 99 ? 8.439 14.302 -26.610 1.00 88.62 99 ASN A CA 1
ATOM 800 C C . ASN A 1 99 ? 8.154 12.886 -26.093 1.00 88.62 99 ASN A C 1
ATOM 802 O O . ASN A 1 99 ? 6.996 12.503 -26.034 1.00 88.62 99 ASN A O 1
ATOM 806 N N . ASN A 1 100 ? 9.179 12.101 -25.739 1.00 89.56 100 ASN A N 1
ATOM 807 C CA . ASN A 1 100 ? 9.005 10.692 -25.369 1.00 89.56 100 ASN A CA 1
ATOM 808 C C . ASN A 1 100 ? 9.227 10.411 -23.872 1.00 89.56 100 ASN A C 1
ATOM 810 O O . ASN A 1 100 ? 8.731 9.416 -23.345 1.00 89.56 100 ASN A O 1
ATOM 814 N N . VAL A 1 101 ? 9.914 11.311 -23.162 1.00 90.81 101 VAL A N 1
ATOM 815 C CA . VAL A 1 101 ? 10.285 11.116 -21.755 1.00 90.81 101 VAL A CA 1
ATOM 816 C C . VAL A 1 101 ? 9.072 11.015 -20.823 1.00 90.81 101 VAL A C 1
ATOM 818 O O . VAL A 1 101 ? 9.061 10.174 -19.924 1.00 90.81 101 VAL A O 1
ATOM 821 N N . LEU A 1 102 ? 8.031 11.825 -21.050 1.00 93.25 102 LEU A N 1
ATOM 822 C CA . LEU A 1 102 ? 6.816 11.817 -20.226 1.00 93.25 102 LEU A CA 1
ATOM 823 C C . LEU A 1 102 ? 6.003 10.535 -20.417 1.00 93.25 102 LEU A C 1
ATOM 825 O O . LEU A 1 102 ? 5.527 9.958 -19.435 1.00 93.25 102 LEU A O 1
ATOM 829 N N . ASP A 1 103 ? 5.892 10.062 -21.656 1.00 91.38 103 ASP A N 1
ATOM 830 C CA . ASP A 1 103 ? 5.194 8.818 -21.976 1.00 91.38 103 ASP A CA 1
ATOM 831 C C . ASP A 1 103 ? 5.921 7.613 -21.374 1.00 91.38 103 ASP A C 1
ATOM 833 O O . ASP A 1 103 ? 5.290 6.718 -20.802 1.00 91.38 103 ASP A O 1
ATOM 837 N N . TYR A 1 104 ? 7.257 7.608 -21.412 1.00 90.00 104 TYR A N 1
ATOM 838 C CA . TYR A 1 104 ? 8.053 6.555 -20.777 1.00 90.00 104 TYR A CA 1
ATOM 839 C C . TYR A 1 104 ? 7.940 6.559 -19.269 1.00 90.00 104 TYR A C 1
ATOM 841 O O . TYR A 1 104 ? 7.707 5.501 -18.678 1.00 90.00 104 TYR A O 1
ATOM 849 N N . PHE A 1 105 ? 8.045 7.730 -18.649 1.00 91.44 105 PHE A N 1
ATOM 850 C CA . PHE A 1 105 ? 7.865 7.847 -17.213 1.00 91.44 105 PHE A CA 1
ATOM 851 C C . PHE A 1 105 ? 6.477 7.354 -16.787 1.00 91.44 105 PHE A C 1
ATOM 853 O O . PHE A 1 105 ? 6.367 6.526 -15.883 1.00 91.44 105 PHE A O 1
ATOM 860 N N . SER A 1 106 ? 5.424 7.789 -17.483 1.00 94.12 106 SER A N 1
ATOM 861 C CA . SER A 1 106 ? 4.043 7.397 -17.183 1.00 94.12 106 SER A CA 1
ATOM 862 C C . SER A 1 106 ? 3.811 5.897 -17.385 1.00 94.12 106 SER A C 1
ATOM 864 O O . SER A 1 106 ? 3.161 5.255 -16.560 1.00 94.12 106 SER A O 1
ATOM 866 N N . SER A 1 107 ? 4.387 5.309 -18.437 1.00 93.12 107 SER A N 1
ATOM 867 C CA . SER A 1 107 ? 4.313 3.868 -18.704 1.00 93.12 107 SER A CA 1
ATOM 868 C C . SER A 1 107 ? 4.989 3.044 -17.605 1.00 93.12 107 SER A C 1
ATOM 870 O O . SER A 1 107 ? 4.392 2.107 -17.070 1.00 93.12 107 SER A O 1
ATOM 872 N N . ILE A 1 108 ? 6.209 3.418 -17.203 1.00 93.38 108 ILE A N 1
ATOM 873 C CA . ILE A 1 108 ? 6.930 2.745 -16.113 1.00 93.38 108 ILE A CA 1
ATOM 874 C C . ILE A 1 108 ? 6.170 2.908 -14.794 1.00 93.38 108 ILE A C 1
ATOM 876 O O . ILE A 1 108 ? 5.992 1.935 -14.061 1.00 93.38 108 ILE A O 1
ATOM 880 N N . PHE A 1 109 ? 5.672 4.112 -14.512 1.00 95.38 109 PHE A N 1
ATOM 881 C CA . PHE A 1 109 ? 4.886 4.393 -13.316 1.00 95.38 109 PHE A CA 1
ATOM 882 C C . PHE A 1 109 ? 3.623 3.526 -13.240 1.00 95.38 109 PHE A C 1
ATOM 884 O O . PHE A 1 109 ? 3.357 2.919 -12.202 1.00 95.38 109 PHE A O 1
ATOM 891 N N . LEU A 1 110 ? 2.879 3.394 -14.343 1.00 96.31 110 LEU A N 1
ATOM 892 C CA . LEU A 1 110 ? 1.705 2.521 -14.407 1.00 96.31 110 LEU A CA 1
ATOM 893 C C . LEU A 1 110 ? 2.073 1.050 -14.196 1.00 96.31 110 LEU A C 1
ATOM 895 O O . LEU A 1 110 ? 1.398 0.367 -13.426 1.00 96.31 110 LEU A O 1
ATOM 899 N N . LYS A 1 111 ? 3.159 0.563 -14.812 1.00 95.56 111 LYS A N 1
ATOM 900 C CA . LYS A 1 111 ? 3.643 -0.812 -14.593 1.00 95.56 111 LYS A CA 1
ATOM 901 C C . LYS A 1 111 ? 3.970 -1.057 -13.114 1.00 95.56 111 LYS A C 1
ATOM 903 O O . LYS A 1 111 ? 3.539 -2.064 -12.556 1.00 95.56 111 LYS A O 1
ATOM 908 N N . LEU A 1 112 ? 4.655 -0.119 -12.455 1.00 95.88 112 LEU A N 1
ATOM 909 C CA . LEU A 1 112 ? 4.954 -0.200 -11.020 1.00 95.88 112 LEU A CA 1
ATOM 910 C C . LEU A 1 112 ? 3.687 -0.180 -10.160 1.00 95.88 112 LEU A C 1
ATOM 912 O O . LEU A 1 112 ? 3.569 -0.973 -9.227 1.00 95.88 112 LEU A O 1
ATOM 916 N N . MET A 1 113 ? 2.720 0.678 -10.489 1.00 97.31 113 MET A N 1
ATOM 917 C CA . MET A 1 113 ? 1.438 0.722 -9.786 1.00 97.31 113 MET A CA 1
ATOM 918 C C . MET A 1 113 ? 0.676 -0.594 -9.916 1.00 97.31 113 MET A C 1
ATOM 920 O O . MET A 1 113 ? 0.153 -1.076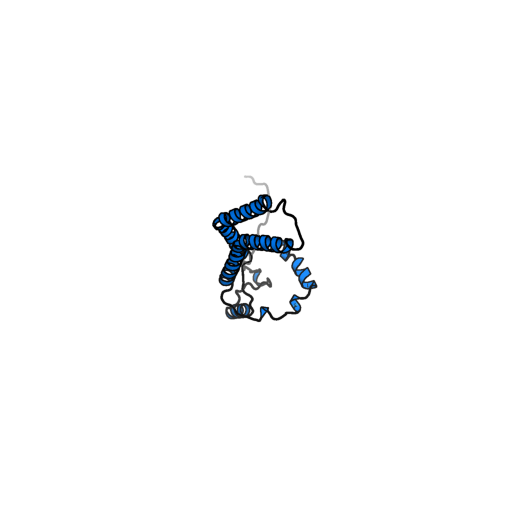 -8.921 1.00 97.31 113 MET A O 1
ATOM 924 N N . VAL A 1 114 ? 0.665 -1.222 -11.093 1.00 96.81 114 VAL A N 1
ATOM 925 C CA . VAL A 1 114 ? 0.037 -2.540 -11.291 1.00 96.81 114 VAL A CA 1
ATOM 926 C C . VAL A 1 114 ? 0.745 -3.630 -10.484 1.00 96.81 114 VAL A C 1
ATOM 928 O O . VAL A 1 114 ? 0.075 -4.485 -9.908 1.00 96.81 114 VAL A O 1
ATOM 931 N N . ILE A 1 115 ? 2.079 -3.590 -10.396 1.00 96.81 115 ILE A N 1
ATOM 932 C CA . ILE A 1 115 ? 2.853 -4.535 -9.578 1.00 96.81 115 ILE A CA 1
ATOM 933 C C . ILE A 1 115 ? 2.512 -4.373 -8.094 1.00 96.81 115 ILE A C 1
ATOM 935 O O . ILE A 1 115 ? 2.313 -5.368 -7.404 1.00 96.81 115 ILE A O 1
ATOM 939 N N . LEU A 1 116 ? 2.428 -3.137 -7.595 1.00 96.50 116 LEU A N 1
ATOM 940 C CA . LEU A 1 116 ? 2.192 -2.850 -6.174 1.00 96.50 116 LEU A CA 1
ATOM 941 C C . LEU A 1 116 ? 0.711 -2.861 -5.774 1.00 96.50 116 LEU A C 1
ATOM 943 O O . LEU A 1 116 ? 0.401 -3.018 -4.590 1.00 96.50 116 LEU A O 1
ATOM 947 N N . ALA A 1 117 ? -0.208 -2.720 -6.731 1.00 96.69 117 ALA A N 1
ATOM 948 C CA . ALA A 1 117 ? -1.643 -2.630 -6.484 1.00 96.69 117 ALA A CA 1
ATOM 949 C C . ALA A 1 117 ? -2.182 -3.768 -5.604 1.00 96.69 117 ALA A C 1
ATOM 951 O O . ALA A 1 117 ? -2.894 -3.458 -4.649 1.00 96.69 117 ALA A O 1
ATOM 952 N N . PRO A 1 118 ? -1.834 -5.053 -5.818 1.00 95.88 118 PRO A N 1
ATOM 953 C CA . PRO A 1 118 ? -2.342 -6.126 -4.971 1.00 95.88 118 PRO A CA 1
ATOM 954 C C . PRO A 1 118 ? -1.932 -5.982 -3.504 1.00 95.88 118 PRO A C 1
ATOM 956 O O . PRO A 1 118 ? -2.738 -6.245 -2.613 1.00 95.88 118 PRO A O 1
ATOM 959 N N . LEU A 1 119 ? -0.712 -5.500 -3.246 1.00 95.69 119 LEU A N 1
ATOM 960 C CA . LEU A 1 119 ? -0.208 -5.294 -1.891 1.00 95.69 119 LEU A CA 1
ATOM 961 C C . LEU A 1 119 ? -0.968 -4.160 -1.192 1.00 95.69 119 LEU A C 1
ATOM 963 O O . LEU A 1 119 ? -1.408 -4.321 -0.053 1.00 95.69 119 LEU A O 1
ATOM 967 N N . PHE A 1 120 ? -1.176 -3.037 -1.886 1.00 95.94 120 PHE A N 1
ATOM 968 C CA . PHE A 1 120 ? -1.938 -1.911 -1.342 1.00 95.94 120 PHE A CA 1
ATOM 969 C C . PHE A 1 120 ? -3.409 -2.253 -1.131 1.00 95.94 120 PHE A C 1
ATOM 971 O O . PHE A 1 120 ? -3.959 -1.949 -0.074 1.00 95.94 120 PHE A O 1
ATOM 978 N N . ILE A 1 121 ? -4.039 -2.921 -2.098 1.00 96.56 121 ILE A N 1
ATOM 979 C CA . ILE A 1 121 ? -5.433 -3.357 -1.987 1.00 96.56 121 ILE A CA 1
ATOM 980 C C . ILE A 1 121 ? -5.581 -4.318 -0.806 1.00 96.56 121 ILE A C 1
ATOM 982 O O . ILE A 1 121 ? -6.460 -4.113 0.028 1.00 96.56 121 ILE A O 1
ATOM 986 N N . SER A 1 122 ? -4.695 -5.310 -0.684 1.00 95.94 122 SER A N 1
ATOM 987 C CA . SER A 1 122 ? -4.689 -6.247 0.446 1.00 95.94 122 SER A CA 1
ATOM 988 C C . SER A 1 122 ? -4.564 -5.515 1.787 1.00 95.94 122 SER A C 1
ATOM 990 O O . SER A 1 122 ? -5.380 -5.725 2.687 1.00 95.94 122 SER A O 1
ATOM 992 N N . ALA A 1 123 ? -3.608 -4.588 1.902 1.00 94.56 123 ALA A N 1
ATOM 993 C CA . ALA A 1 123 ? -3.403 -3.808 3.119 1.00 94.56 123 ALA A CA 1
ATOM 994 C C . ALA A 1 123 ? -4.634 -2.964 3.485 1.00 94.56 123 ALA A C 1
ATOM 996 O O . ALA A 1 123 ? -5.042 -2.959 4.645 1.00 94.56 123 ALA A O 1
ATOM 997 N N . ILE A 1 124 ? -5.255 -2.291 2.510 1.00 95.50 124 ILE A N 1
ATOM 998 C CA . ILE A 1 124 ? -6.469 -1.490 2.725 1.00 95.50 124 ILE A CA 1
ATOM 999 C C . ILE A 1 124 ? -7.622 -2.384 3.181 1.00 95.50 124 ILE A C 1
ATOM 1001 O O . ILE A 1 124 ? -8.257 -2.093 4.195 1.00 95.50 124 ILE A O 1
ATOM 1005 N N . VAL A 1 125 ? -7.882 -3.481 2.467 1.00 96.06 125 VAL A N 1
ATOM 1006 C CA . VAL A 1 125 ? -8.980 -4.405 2.785 1.00 96.06 125 VAL A CA 1
ATOM 1007 C C . VAL A 1 125 ? -8.814 -4.958 4.196 1.00 96.06 125 VAL A C 1
ATOM 1009 O O . VAL A 1 125 ? -9.747 -4.899 4.995 1.00 96.06 125 VAL A O 1
ATOM 1012 N N . ILE A 1 126 ? -7.621 -5.433 4.542 1.00 95.38 126 ILE A N 1
ATOM 1013 C CA . ILE A 1 126 ? -7.362 -6.030 5.853 1.00 95.38 126 ILE A CA 1
ATOM 1014 C C . ILE A 1 126 ? -7.387 -4.979 6.957 1.00 95.38 126 ILE A C 1
ATOM 1016 O O . ILE A 1 126 ? -7.976 -5.228 8.006 1.00 95.38 126 ILE A O 1
ATOM 1020 N N . ALA A 1 127 ? -6.844 -3.783 6.724 1.00 92.25 127 ALA A N 1
ATOM 1021 C CA . ALA A 1 127 ? -6.947 -2.688 7.682 1.00 92.25 127 ALA A CA 1
ATOM 1022 C C . ALA A 1 127 ? -8.413 -2.330 7.973 1.00 92.25 127 ALA A C 1
ATOM 1024 O O . ALA A 1 127 ? -8.775 -2.157 9.138 1.00 92.25 127 ALA A O 1
ATOM 1025 N N . LEU A 1 128 ? -9.267 -2.271 6.946 1.00 92.62 128 LEU A N 1
ATOM 1026 C CA . LEU A 1 128 ? -10.700 -2.014 7.106 1.00 92.62 128 LEU A CA 1
ATOM 1027 C C . LEU A 1 128 ? -11.402 -3.144 7.864 1.00 92.62 128 LEU A C 1
ATOM 1029 O O . LEU A 1 128 ? -12.137 -2.868 8.812 1.00 92.62 128 LEU A O 1
ATOM 1033 N N . VAL A 1 129 ? -11.149 -4.402 7.494 1.00 93.81 129 VAL A N 1
ATOM 1034 C CA . VAL A 1 129 ? -11.745 -5.577 8.151 1.00 93.81 129 VAL A CA 1
ATOM 1035 C C . VAL A 1 129 ? -11.343 -5.638 9.619 1.00 93.81 129 VAL A C 1
ATOM 1037 O O . VAL A 1 129 ? -12.200 -5.762 10.489 1.00 93.81 129 VAL A O 1
ATOM 1040 N N . VAL A 1 130 ? -10.055 -5.492 9.922 1.00 92.44 130 VAL A N 1
ATOM 1041 C CA . VAL A 1 130 ? -9.543 -5.558 11.293 1.00 92.44 130 VAL A CA 1
ATOM 1042 C C . VAL A 1 130 ? -10.046 -4.379 12.125 1.00 92.44 130 VAL A C 1
ATOM 1044 O O . VAL A 1 130 ? -10.433 -4.564 13.280 1.00 92.44 130 VAL A O 1
ATOM 1047 N N . ASN A 1 131 ? -10.102 -3.176 11.547 1.00 89.31 131 ASN A N 1
ATOM 1048 C CA . ASN A 1 131 ? -10.685 -2.019 12.221 1.00 89.31 131 ASN A CA 1
ATOM 1049 C C . ASN A 1 13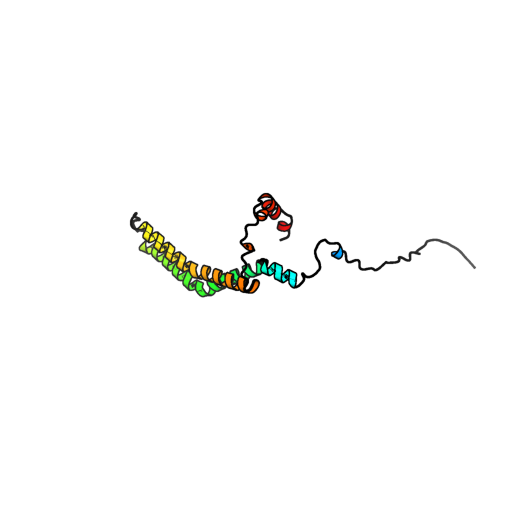1 ? -12.167 -2.250 12.539 1.00 89.31 131 ASN A C 1
ATOM 1051 O O . ASN A 1 131 ? -12.593 -2.033 13.675 1.00 89.31 131 ASN A O 1
ATOM 1055 N N . TYR A 1 132 ? -12.923 -2.762 11.568 1.00 89.94 132 TYR A N 1
ATOM 1056 C CA . TYR A 1 132 ? -14.327 -3.104 11.746 1.00 89.94 132 TYR A CA 1
ATOM 1057 C C . TYR A 1 132 ? -14.522 -4.195 12.806 1.00 89.94 132 TYR A C 1
ATOM 1059 O O . TYR A 1 132 ? -15.390 -4.054 13.661 1.00 89.94 132 TYR A O 1
ATOM 1067 N N . MET A 1 133 ? -13.692 -5.240 12.826 1.00 89.88 133 MET A N 1
ATOM 1068 C CA . MET A 1 133 ? -13.756 -6.296 13.844 1.00 89.88 133 MET A CA 1
ATOM 1069 C C . MET A 1 133 ? -13.453 -5.779 15.257 1.00 89.88 133 MET A C 1
ATOM 1071 O O . MET A 1 133 ? -14.062 -6.245 16.217 1.00 89.88 133 MET A O 1
ATOM 1075 N N . GLN A 1 134 ? -12.535 -4.817 15.405 1.00 87.38 134 GLN A N 1
ATOM 1076 C CA . GLN A 1 134 ? -12.169 -4.268 16.716 1.00 87.38 134 GLN A CA 1
ATOM 1077 C C . GLN A 1 134 ? -13.161 -3.217 17.234 1.00 87.38 134 GLN A C 1
ATOM 1079 O O . GLN A 1 134 ? -13.469 -3.185 18.425 1.00 87.38 134 GLN A O 1
ATOM 1084 N N . VAL A 1 135 ? -13.647 -2.331 16.363 1.00 85.88 135 VAL A N 1
ATOM 1085 C CA . VAL A 1 135 ? -14.469 -1.171 16.758 1.00 85.88 135 VAL A CA 1
ATOM 1086 C C . VAL A 1 135 ? -15.972 -1.433 16.568 1.00 85.88 135 VAL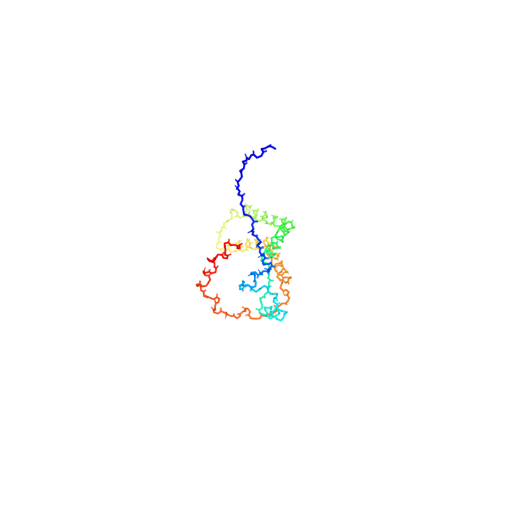 A C 1
ATOM 1088 O O . VAL A 1 135 ? -16.821 -0.905 17.308 1.00 85.88 135 VAL A O 1
ATOM 1091 N N . GLY A 1 136 ? -16.307 -2.282 15.598 1.00 83.12 136 GLY A N 1
ATOM 1092 C CA . GLY A 1 136 ? -17.654 -2.464 15.074 1.00 83.12 136 GLY A CA 1
ATOM 1093 C C . GLY A 1 136 ? -18.155 -1.226 14.332 1.00 83.12 136 GLY A C 1
ATOM 1094 O O . GLY A 1 136 ? -17.425 -0.268 14.078 1.00 83.12 136 GLY A O 1
ATOM 1095 N N . PHE A 1 137 ? -19.451 -1.212 14.030 1.00 79.25 137 PHE A N 1
ATOM 1096 C CA . PHE A 1 137 ? -20.100 -0.022 13.489 1.00 79.25 137 PHE A CA 1
ATOM 1097 C C . PHE A 1 137 ? -20.216 1.057 14.580 1.00 79.25 137 PHE A C 1
ATOM 1099 O O . PHE A 1 137 ? -20.884 0.856 15.603 1.00 79.25 137 PHE A O 1
ATOM 1106 N N . LEU A 1 138 ? -19.540 2.190 14.380 1.00 79.75 138 LEU A N 1
ATOM 1107 C CA . LEU A 1 138 ? -19.577 3.343 15.276 1.00 79.75 138 LEU A CA 1
ATOM 1108 C C . LEU A 1 138 ? -19.396 4.638 14.477 1.00 79.75 138 LEU A C 1
ATOM 1110 O O . LEU A 1 138 ? -18.284 5.006 14.109 1.00 79.75 138 LEU A O 1
ATOM 1114 N N . PHE A 1 139 ? -20.496 5.349 14.247 1.00 75.75 139 PHE A N 1
ATOM 1115 C CA . PHE A 1 139 ? -20.475 6.661 13.612 1.00 75.75 139 PHE A CA 1
ATOM 1116 C C . PHE A 1 139 ? -20.532 7.753 14.686 1.00 75.75 139 PHE A C 1
ATOM 1118 O O . PHE A 1 139 ? -21.520 7.867 15.411 1.00 75.75 139 PHE A O 1
ATOM 1125 N N . THR A 1 140 ? -19.461 8.534 14.831 1.00 80.00 140 THR A N 1
ATOM 1126 C CA . THR A 1 140 ? -19.405 9.655 15.780 1.00 80.00 140 THR A CA 1
ATOM 1127 C C . THR A 1 140 ? -18.505 10.767 15.260 1.00 80.00 140 THR A C 1
ATOM 1129 O O . THR A 1 140 ? -17.364 10.533 14.871 1.00 80.00 140 THR A O 1
ATOM 1132 N N . GLY A 1 141 ? -19.027 11.995 15.259 1.00 77.12 141 GLY A N 1
ATOM 1133 C CA . GLY A 1 141 ? -18.274 13.200 14.905 1.00 77.12 141 GLY A CA 1
ATOM 1134 C C . GLY A 1 141 ? -17.530 13.827 16.087 1.00 77.12 141 GLY A C 1
ATOM 1135 O O . GLY A 1 141 ? -16.827 14.818 15.913 1.00 77.12 141 GLY A O 1
ATOM 1136 N N . GLU A 1 142 ? -17.665 13.285 17.303 1.00 77.38 142 GLU A N 1
ATOM 1137 C CA . GLU A 1 142 ? -16.999 13.842 18.488 1.00 77.38 142 GLU A CA 1
ATOM 1138 C C . GLU A 1 142 ? -15.459 13.830 18.414 1.00 77.38 142 GLU A C 1
ATOM 1140 O O . GLU A 1 142 ? -14.858 14.803 18.878 1.00 77.38 142 GLU A O 1
ATOM 1145 N N . PRO A 1 143 ? -14.792 12.820 17.815 1.00 73.44 143 PRO A N 1
ATOM 1146 C CA . PRO A 1 143 ? -13.342 12.839 17.607 1.00 73.44 143 PRO A CA 1
ATOM 1147 C C . PRO A 1 143 ? -12.853 13.905 16.619 1.00 73.44 143 PRO A C 1
ATOM 1149 O O . PRO A 1 143 ? -11.703 14.322 16.723 1.00 73.44 143 PRO A O 1
ATOM 1152 N N . LEU A 1 144 ? -13.705 14.347 15.684 1.00 75.62 144 LEU A N 1
ATOM 1153 C CA . LEU A 1 144 ? -13.374 15.362 14.673 1.00 75.62 144 LEU A CA 1
ATOM 1154 C C . LEU A 1 144 ? -13.401 16.790 15.237 1.00 75.62 144 LEU A C 1
ATOM 1156 O O . LEU A 1 144 ? -12.882 17.711 14.610 1.00 75.62 144 LEU A O 1
ATOM 1160 N N . LYS A 1 145 ? -13.981 16.996 16.426 1.00 77.62 145 LYS A N 1
ATOM 1161 C CA . LYS A 1 145 ? -13.944 18.297 17.099 1.00 77.62 145 LYS A CA 1
ATOM 1162 C C . LYS A 1 145 ? -12.504 18.605 17.516 1.00 77.62 145 LYS A C 1
ATOM 1164 O O . LYS A 1 145 ? -11.927 17.880 18.328 1.00 77.62 145 LYS A O 1
ATOM 1169 N N . MET A 1 146 ? -11.940 19.695 16.990 1.00 71.50 146 MET A N 1
ATOM 1170 C CA . MET A 1 146 ? -10.620 20.185 17.394 1.00 71.50 146 MET A CA 1
ATOM 1171 C C . MET A 1 146 ? -10.605 20.451 18.903 1.00 71.50 146 MET A C 1
ATOM 1173 O O . MET A 1 146 ? -11.315 21.318 19.407 1.00 71.50 146 MET A O 1
ATOM 1177 N N . LYS A 1 147 ? -9.794 19.685 19.637 1.00 70.25 147 LYS A N 1
ATOM 1178 C CA . LYS A 1 147 ? -9.527 19.918 21.059 1.00 70.25 147 LYS A CA 1
ATOM 1179 C C . LYS A 1 147 ? -8.211 20.674 21.163 1.00 70.25 147 LYS A C 1
ATOM 1181 O O . LYS A 1 147 ? -7.161 20.074 20.951 1.00 70.25 147 LYS A O 1
ATOM 1186 N N . LEU A 1 148 ? -8.273 21.963 21.501 1.00 72.69 148 LEU A N 1
ATOM 1187 C CA . LEU A 1 148 ? -7.097 22.838 21.638 1.00 72.69 148 LEU A CA 1
ATOM 1188 C C . LEU A 1 148 ? -6.047 22.259 22.602 1.00 72.69 148 LEU A C 1
ATOM 1190 O O . LEU A 1 148 ? -4.851 22.382 22.377 1.00 72.69 148 LEU A O 1
ATOM 1194 N N . GLU A 1 149 ? -6.491 21.514 23.614 1.00 69.31 149 GLU A N 1
ATOM 1195 C CA . GLU A 1 149 ? -5.626 20.821 24.575 1.00 69.31 149 GLU A CA 1
ATOM 1196 C C . GLU A 1 149 ? -4.694 19.767 23.954 1.00 69.31 149 GLU A C 1
ATOM 1198 O O . GLU A 1 149 ? -3.666 19.451 24.549 1.00 69.31 149 GLU A O 1
ATOM 1203 N N . LYS A 1 150 ? -5.045 19.203 22.788 1.00 64.56 150 LYS A N 1
ATOM 1204 C CA . LYS A 1 150 ? -4.225 18.209 22.072 1.00 64.56 150 LYS A CA 1
ATOM 1205 C C . LYS A 1 150 ? -3.206 18.833 21.114 1.00 64.56 150 LYS A C 1
ATOM 1207 O O . LYS A 1 150 ? -2.382 18.099 20.580 1.00 64.56 150 LYS A O 1
ATOM 1212 N N . ILE A 1 151 ? -3.281 20.143 20.878 1.00 72.81 151 ILE A N 1
ATOM 1213 C CA . ILE A 1 151 ? -2.392 20.874 19.961 1.00 72.81 151 ILE A CA 1
ATOM 1214 C C . ILE A 1 151 ? -1.188 21.464 20.711 1.00 72.81 151 ILE A C 1
ATOM 1216 O O . ILE A 1 151 ? -0.229 21.881 20.080 1.00 72.81 151 ILE A O 1
ATOM 1220 N N . ASP A 1 152 ? -1.201 21.459 22.047 1.00 79.56 152 ASP A N 1
ATOM 1221 C CA . ASP A 1 152 ? -0.104 21.968 22.871 1.00 79.56 152 ASP A CA 1
ATOM 1222 C C . ASP A 1 152 ? 1.198 21.157 22.644 1.00 79.56 152 ASP A C 1
ATOM 1224 O O . ASP A 1 152 ? 1.304 20.009 23.104 1.00 79.56 152 ASP A O 1
ATOM 1228 N N . PRO A 1 153 ? 2.208 21.731 21.958 1.00 75.88 153 PRO A N 1
ATOM 1229 C CA . PRO A 1 153 ? 3.440 21.027 21.619 1.00 75.88 153 PRO A CA 1
ATOM 1230 C C . PRO A 1 153 ? 4.264 20.675 22.864 1.00 75.88 153 PRO A C 1
ATOM 1232 O O . PRO A 1 153 ? 4.966 19.663 22.859 1.00 75.88 153 PRO A O 1
ATOM 1235 N N . VAL A 1 154 ? 4.135 21.433 23.961 1.00 81.88 154 VAL A N 1
ATOM 1236 C CA . VAL A 1 154 ? 4.854 21.170 25.219 1.00 81.88 154 VAL A CA 1
ATOM 1237 C C . VAL A 1 154 ? 4.348 19.877 25.863 1.00 81.88 154 VAL A C 1
ATOM 1239 O O . VAL A 1 154 ? 5.140 19.046 26.315 1.00 81.88 154 VAL A O 1
ATOM 1242 N N . LYS A 1 155 ? 3.028 19.648 25.848 1.00 76.12 155 LYS A N 1
ATOM 1243 C CA . LYS A 1 155 ? 2.433 18.381 26.310 1.00 76.12 155 LYS A CA 1
ATOM 1244 C C . LYS A 1 155 ? 2.787 17.213 25.391 1.00 76.12 155 LYS A C 1
ATOM 1246 O O . LYS 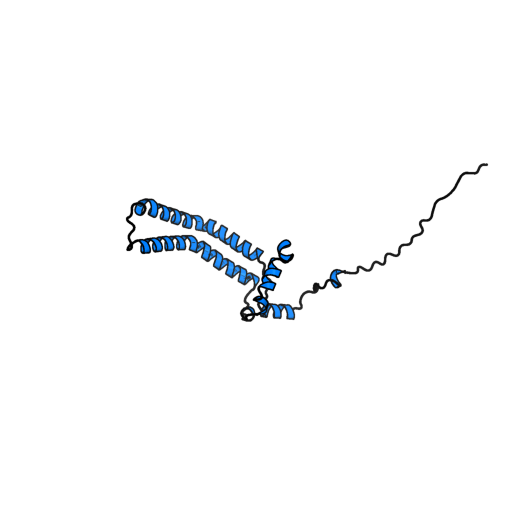A 1 155 ? 3.021 16.114 25.889 1.00 76.12 155 LYS A O 1
ATOM 1251 N N . GLY A 1 156 ? 2.860 17.445 24.079 1.00 76.00 156 GLY A N 1
ATOM 1252 C CA . GLY A 1 156 ? 3.307 16.448 23.101 1.00 76.00 156 GLY A CA 1
ATOM 1253 C C . GLY A 1 156 ? 4.730 15.957 23.379 1.00 76.00 156 GLY A C 1
ATOM 1254 O O . GLY A 1 156 ? 4.942 14.755 23.535 1.00 76.00 156 GLY A O 1
ATOM 1255 N N . PHE A 1 157 ? 5.677 16.885 23.552 1.00 79.75 157 PHE A N 1
ATOM 1256 C CA . PHE A 1 157 ? 7.059 16.562 23.920 1.00 79.75 157 PHE A CA 1
ATOM 1257 C C . PHE A 1 157 ? 7.145 15.832 25.263 1.00 79.75 157 PHE A C 1
ATOM 1259 O O . PHE A 1 157 ? 7.823 14.812 25.361 1.00 79.75 157 PHE A O 1
ATOM 1266 N N . LYS A 1 158 ? 6.411 16.290 26.287 1.00 75.31 158 LYS A N 1
ATOM 1267 C CA . LYS A 1 158 ? 6.382 15.616 27.593 1.00 75.31 158 LYS A CA 1
ATOM 1268 C C . LYS A 1 158 ? 5.842 14.188 27.505 1.00 75.31 158 LYS A C 1
ATOM 1270 O O . LYS A 1 158 ? 6.343 13.329 28.216 1.00 75.31 158 LYS A O 1
ATOM 1275 N N . ASN A 1 159 ? 4.845 13.922 26.662 1.00 71.75 159 ASN A N 1
ATOM 1276 C CA . ASN A 1 159 ? 4.314 12.570 26.485 1.00 71.75 159 ASN A CA 1
ATOM 1277 C C . ASN A 1 159 ? 5.346 11.644 25.828 1.00 71.75 159 ASN A C 1
ATOM 1279 O O . ASN A 1 159 ? 5.547 10.541 26.327 1.00 71.75 159 ASN A O 1
ATOM 1283 N N . ILE A 1 160 ? 6.039 12.116 24.784 1.00 72.62 160 ILE A N 1
ATOM 1284 C CA . ILE A 1 160 ? 7.092 11.356 24.087 1.00 72.62 160 ILE A CA 1
ATOM 1285 C C . ILE A 1 160 ? 8.280 11.067 25.019 1.00 72.62 160 ILE A C 1
ATOM 1287 O O . ILE A 1 160 ? 8.796 9.955 25.018 1.00 72.62 160 ILE A O 1
ATOM 1291 N N . PHE A 1 161 ? 8.685 12.037 25.845 1.00 74.25 161 PHE A N 1
ATOM 1292 C CA . PHE A 1 161 ? 9.803 11.903 26.791 1.00 74.25 161 PHE A CA 1
ATOM 1293 C C . PHE A 1 161 ? 9.397 11.402 28.188 1.00 74.25 161 PHE A C 1
ATOM 1295 O O . PHE A 1 161 ? 10.231 11.346 29.093 1.00 74.25 161 PHE A O 1
ATOM 1302 N N . SER A 1 162 ? 8.127 11.051 28.409 1.00 71.94 162 SER A N 1
ATOM 1303 C CA . SER A 1 162 ? 7.707 10.467 29.684 1.00 71.94 162 SER A CA 1
ATOM 1304 C C . SER A 1 162 ? 8.214 9.029 29.800 1.00 71.94 162 SER A C 1
ATOM 1306 O O . SER A 1 162 ? 8.315 8.321 28.803 1.00 71.94 162 SER A O 1
ATOM 1308 N N . MET A 1 163 ? 8.456 8.564 31.032 1.00 59.06 163 MET A N 1
ATOM 1309 C CA . MET A 1 163 ? 8.828 7.172 31.357 1.00 59.06 163 MET A CA 1
ATOM 1310 C C . MET A 1 163 ? 7.883 6.108 30.768 1.00 59.06 163 MET A C 1
ATOM 1312 O O . MET A 1 163 ? 8.216 4.930 30.763 1.00 59.06 163 MET A O 1
ATOM 1316 N N . ARG A 1 164 ? 6.718 6.512 30.243 1.00 59.12 164 ARG A N 1
ATOM 1317 C CA . ARG A 1 164 ? 5.801 5.645 29.504 1.00 59.12 164 ARG A CA 1
ATOM 1318 C C . ARG A 1 164 ? 6.423 5.087 28.220 1.00 59.12 164 ARG A C 1
ATOM 1320 O O . ARG A 1 164 ? 6.231 3.913 27.955 1.00 59.12 164 ARG A O 1
ATOM 1327 N N . SER A 1 165 ? 7.240 5.870 27.513 1.00 58.56 165 SER A N 1
ATOM 1328 C CA . SER A 1 165 ? 7.939 5.436 26.290 1.00 58.56 165 SER A CA 1
ATOM 1329 C C . SER A 1 165 ? 9.112 4.480 26.541 1.00 58.56 165 SER A C 1
ATOM 1331 O O . SER A 1 165 ? 9.712 3.998 25.592 1.00 58.56 165 SER A O 1
ATOM 1333 N N . VAL A 1 166 ? 9.506 4.275 27.804 1.00 60.69 166 VAL A N 1
ATOM 1334 C CA . VAL A 1 166 ? 10.599 3.361 28.189 1.00 60.69 166 VAL A CA 1
ATOM 1335 C C . VAL A 1 166 ? 10.052 1.987 28.603 1.00 60.69 166 VAL A C 1
ATOM 1337 O O . VAL A 1 166 ? 10.811 1.027 28.696 1.00 60.69 166 VAL A O 1
ATOM 1340 N N . VAL A 1 167 ? 8.746 1.896 28.881 1.00 58.72 167 VAL A N 1
ATOM 1341 C CA . VAL A 1 167 ? 8.088 0.693 29.420 1.00 58.72 167 VAL A CA 1
ATOM 1342 C C . VAL A 1 167 ? 7.052 0.103 28.447 1.00 58.72 167 VAL A C 1
ATOM 1344 O O . VAL A 1 167 ? 6.756 -1.085 28.558 1.00 58.72 167 VAL A O 1
ATOM 1347 N N . GLU A 1 168 ? 6.519 0.894 27.505 1.00 52.28 168 GLU A N 1
ATOM 1348 C CA . GLU A 1 168 ? 5.897 0.390 26.259 1.00 52.28 168 GLU A CA 1
ATOM 1349 C C . GLU A 1 168 ? 6.967 -0.054 25.255 1.00 52.28 168 GLU A C 1
ATOM 1351 O O . GLU A 1 168 ? 6.754 -1.111 24.620 1.00 52.28 168 GLU A O 1
#

Radius of gyration: 34.63 Å; chains: 1; bounding box: 51×61×124 Å